Protein AF-K3VA77-F1 (afdb_monomer_lite)

Secondary structure (DSSP, 8-state):
-EES--TTTS-EEEEETTEEEEEEE--SSS-SEEEEEEETTSGGGSTTSHHHHHHHHIIIIIS-S---EE---S-----SS-TTGGG------------------PPP----HHHHHTT-HHHHHHHHHH----

InterPro domains:
  IPR013893 Ribonuclease P protein subunit Rpp40 [PF08584] (30-80)

Organism: Fusarium pseudograminearum (strain CS3096) (NCBI:txid1028729)

Structure (mmCIF, N/CA/C/O backbone):
data_AF-K3VA77-F1
#
_entry.id   AF-K3VA77-F1
#
loop_
_atom_site.group_PDB
_atom_site.id
_atom_site.type_symbol
_atom_site.label_atom_id
_atom_site.label_alt_id
_atom_site.label_comp_id
_atom_site.label_asym_id
_atom_site.label_entity_id
_atom_site.label_seq_id
_atom_site.pdbx_PDB_ins_code
_atom_site.Cartn_x
_atom_site.Cartn_y
_atom_site.Cartn_z
_atom_site.occupancy
_atom_site.B_iso_or_equiv
_atom_site.auth_seq_id
_atom_site.auth_comp_id
_atom_site.auth_asym_id
_atom_site.auth_atom_id
_atom_site.pdbx_PDB_model_num
ATOM 1 N N . MET A 1 1 ? 3.918 2.416 0.734 1.00 89.38 1 MET A N 1
ATOM 2 C CA . MET A 1 1 ? 3.283 1.083 0.795 1.00 89.38 1 MET A CA 1
ATOM 3 C C . MET A 1 1 ? 2.237 0.969 -0.300 1.00 89.38 1 MET A C 1
ATOM 5 O O . MET A 1 1 ? 1.588 1.967 -0.607 1.00 89.38 1 MET A O 1
ATOM 9 N N . LEU A 1 2 ? 2.081 -0.221 -0.869 1.00 91.12 2 LEU A N 1
ATOM 10 C CA . LEU A 1 2 ? 1.093 -0.547 -1.900 1.00 91.12 2 LEU A CA 1
ATOM 11 C C . LEU A 1 2 ? 0.408 -1.858 -1.510 1.00 91.12 2 LEU A C 1
ATOM 13 O O . LEU A 1 2 ? 1.111 -2.812 -1.197 1.00 91.12 2 LEU A O 1
ATOM 17 N N . SER A 1 3 ? -0.922 -1.905 -1.490 1.00 91.50 3 SER A N 1
ATOM 18 C CA . SER A 1 3 ? -1.634 -3.150 -1.205 1.00 91.50 3 SER A CA 1
ATOM 19 C C . SER A 1 3 ? -1.645 -4.087 -2.409 1.00 91.50 3 SER A C 1
ATOM 21 O O . SER A 1 3 ? -1.536 -3.658 -3.558 1.00 91.50 3 SER A O 1
ATOM 23 N N . GLU A 1 4 ? -1.845 -5.369 -2.139 1.00 88.19 4 GLU A N 1
ATOM 24 C CA . GLU A 1 4 ? -2.261 -6.348 -3.132 1.00 88.19 4 GLU A CA 1
ATOM 25 C C . GLU A 1 4 ? -3.614 -5.960 -3.754 1.00 88.19 4 GLU A C 1
ATOM 27 O O . GLU A 1 4 ? -4.458 -5.329 -3.109 1.00 88.19 4 GLU A O 1
ATOM 32 N N . GLY A 1 5 ? -3.802 -6.322 -5.025 1.00 81.38 5 GLY A N 1
ATOM 33 C CA . GLY A 1 5 ? -5.050 -6.143 -5.762 1.00 81.38 5 GLY A CA 1
ATOM 34 C C . GLY A 1 5 ? -4.827 -5.787 -7.229 1.00 81.38 5 GLY A C 1
ATOM 35 O O . GLY A 1 5 ? -3.781 -5.258 -7.616 1.00 81.38 5 GLY A O 1
ATOM 36 N N . LYS A 1 6 ? -5.828 -6.064 -8.068 1.00 73.88 6 LYS A N 1
ATOM 37 C CA . LYS A 1 6 ? -5.854 -5.611 -9.464 1.00 73.88 6 LYS A CA 1
ATOM 38 C C . LYS A 1 6 ? -6.626 -4.307 -9.565 1.00 73.88 6 LYS A C 1
ATOM 40 O O . LYS A 1 6 ? -7.788 -4.241 -9.176 1.00 73.88 6 LYS A O 1
ATOM 45 N N . THR A 1 7 ? -6.020 -3.303 -10.196 1.00 64.81 7 THR A N 1
ATOM 46 C CA . THR A 1 7 ? -6.637 -1.988 -10.446 1.00 64.81 7 THR A CA 1
ATOM 47 C C . THR A 1 7 ? -7.943 -2.047 -11.231 1.00 64.81 7 THR A C 1
ATOM 49 O O . THR A 1 7 ? -8.624 -1.036 -11.297 1.00 64.81 7 THR A O 1
ATOM 52 N N . THR A 1 8 ? -8.285 -3.182 -11.847 1.00 63.88 8 THR A N 1
ATOM 53 C CA . THR A 1 8 ? -9.494 -3.372 -12.657 1.00 63.88 8 THR A CA 1
ATOM 54 C C . THR A 1 8 ? -10.621 -4.112 -11.936 1.00 63.88 8 THR A C 1
ATOM 56 O O . THR A 1 8 ? -11.756 -4.084 -12.412 1.00 63.88 8 THR A O 1
ATOM 59 N N . VAL A 1 9 ? -10.344 -4.752 -10.796 1.00 68.25 9 VAL A N 1
ATOM 60 C CA . VAL A 1 9 ? -11.297 -5.650 -10.116 1.00 68.25 9 VAL A CA 1
ATOM 61 C C . VAL A 1 9 ? -11.431 -5.316 -8.634 1.00 68.25 9 VAL A C 1
ATOM 63 O O . VAL A 1 9 ? -12.547 -5.278 -8.117 1.00 68.25 9 VAL A O 1
ATOM 66 N N . ASP A 1 10 ? -10.317 -5.006 -7.975 1.00 75.19 10 ASP A N 1
ATOM 67 C CA . ASP A 1 10 ? -10.239 -4.954 -6.522 1.00 75.19 10 ASP A CA 1
ATOM 68 C C . ASP A 1 10 ? -10.171 -3.519 -5.996 1.00 75.19 10 ASP A C 1
ATOM 70 O O . ASP A 1 10 ? -9.927 -2.552 -6.723 1.00 75.19 10 ASP A O 1
ATOM 74 N N . THR A 1 11 ? -10.378 -3.382 -4.687 1.00 84.06 11 THR A N 1
ATOM 75 C CA . THR A 1 11 ? -10.074 -2.131 -3.990 1.00 84.06 11 THR A CA 1
ATOM 76 C C . THR A 1 11 ? -8.571 -2.065 -3.738 1.00 84.06 11 THR A C 1
ATOM 78 O O . THR A 1 11 ? -8.021 -2.947 -3.088 1.00 84.06 11 THR A O 1
ATOM 81 N N . LEU A 1 12 ? -7.918 -1.015 -4.238 1.00 90.31 12 LEU A N 1
ATOM 82 C CA . LEU A 1 12 ? -6.476 -0.810 -4.098 1.00 90.31 12 LEU A CA 1
ATOM 83 C C . LEU A 1 12 ? -6.187 0.292 -3.079 1.00 90.31 12 LEU A C 1
ATOM 85 O O . LEU A 1 12 ? -6.808 1.358 -3.121 1.00 90.31 12 LEU A O 1
ATOM 89 N N . PHE A 1 13 ? -5.187 0.079 -2.229 1.00 91.81 13 PHE A N 1
ATOM 90 C CA . PHE A 1 13 ? -4.718 1.063 -1.264 1.00 91.81 13 PHE A CA 1
ATOM 91 C C . PHE A 1 13 ? -3.259 1.439 -1.509 1.00 91.81 13 PHE A C 1
ATOM 93 O O . PHE A 1 13 ? -2.397 0.595 -1.758 1.00 91.81 13 PHE A O 1
ATOM 100 N N . THR A 1 14 ? -2.960 2.729 -1.386 1.00 92.94 14 THR A N 1
ATOM 101 C CA . THR A 1 14 ? -1.590 3.243 -1.409 1.00 92.94 14 THR A CA 1
ATOM 102 C C . THR A 1 14 ? -1.349 4.162 -0.223 1.00 92.94 14 THR A C 1
ATOM 104 O O . THR A 1 14 ? -2.211 4.954 0.149 1.00 92.94 14 THR A O 1
ATOM 107 N N . LEU A 1 15 ? -0.163 4.066 0.373 1.00 92.06 15 LEU A N 1
ATOM 108 C CA . LEU A 1 15 ? 0.306 4.982 1.409 1.00 92.06 15 LEU A CA 1
ATOM 109 C C . LEU A 1 15 ? 1.637 5.575 0.962 1.00 92.06 15 LEU A C 1
ATOM 111 O O . LEU A 1 15 ? 2.630 4.850 0.826 1.00 92.06 15 LEU A O 1
ATOM 115 N N . ARG A 1 16 ? 1.656 6.883 0.714 1.00 91.12 16 ARG A N 1
ATOM 116 C CA . ARG A 1 16 ? 2.835 7.613 0.236 1.00 91.12 16 ARG A CA 1
ATOM 117 C C . ARG A 1 16 ? 2.855 8.983 0.891 1.00 91.12 16 ARG A C 1
ATOM 119 O O . ARG A 1 16 ? 1.849 9.676 0.823 1.00 91.12 16 ARG A O 1
ATOM 126 N N . GLU A 1 17 ? 3.989 9.345 1.497 1.00 88.88 17 GLU A N 1
ATOM 127 C CA . GLU A 1 17 ? 4.210 10.686 2.074 1.00 88.88 17 GLU A CA 1
ATOM 128 C C . GLU A 1 17 ? 3.067 11.098 3.019 1.00 88.88 17 GLU A C 1
ATOM 130 O O . GLU A 1 17 ? 2.421 12.119 2.827 1.00 88.88 17 GLU A O 1
ATOM 135 N N . GLY A 1 18 ? 2.720 10.220 3.966 1.00 89.69 18 GLY A N 1
ATOM 136 C CA . GLY A 1 18 ? 1.642 10.483 4.926 1.00 89.69 18 GLY A CA 1
ATOM 137 C C . GLY A 1 18 ? 0.222 10.437 4.347 1.00 89.69 18 GLY A C 1
ATOM 138 O O . GLY A 1 18 ? -0.733 10.511 5.109 1.00 89.69 18 GLY A O 1
ATOM 139 N N . VAL A 1 19 ? 0.029 10.256 3.037 1.00 93.56 19 VAL A N 1
ATOM 140 C CA . VAL A 1 19 ? -1.301 10.228 2.410 1.00 93.56 19 VAL A CA 1
ATOM 141 C C . VAL A 1 19 ? -1.742 8.801 2.109 1.00 93.56 19 VAL A C 1
ATOM 143 O O . VAL A 1 19 ? -1.139 8.105 1.286 1.00 93.56 19 VAL A O 1
ATOM 146 N N . LEU A 1 20 ? -2.842 8.383 2.737 1.00 93.81 20 LEU A N 1
ATOM 147 C CA . LEU A 1 20 ? -3.546 7.142 2.431 1.00 93.81 20 LEU A CA 1
ATOM 148 C C . LEU A 1 20 ? -4.544 7.396 1.296 1.00 93.81 20 LEU A C 1
ATOM 150 O O . LEU A 1 20 ? -5.435 8.237 1.413 1.00 93.81 20 LEU A O 1
ATOM 154 N N . THR A 1 21 ? -4.411 6.664 0.196 1.00 93.44 21 THR A N 1
ATOM 155 C CA . THR A 1 21 ? -5.331 6.715 -0.942 1.00 93.44 21 THR A CA 1
ATOM 156 C C . THR A 1 21 ? -5.989 5.358 -1.145 1.00 93.44 21 THR A C 1
ATOM 158 O O . THR A 1 21 ? -5.307 4.342 -1.211 1.00 93.44 21 THR A O 1
ATOM 161 N N . MET A 1 22 ? -7.311 5.355 -1.291 1.00 90.94 22 MET A N 1
ATOM 162 C CA . MET A 1 22 ? -8.110 4.192 -1.661 1.00 90.94 22 MET A CA 1
ATOM 163 C C . MET A 1 22 ? -8.707 4.403 -3.053 1.00 90.94 22 MET A C 1
ATOM 165 O O . MET A 1 22 ? -9.326 5.438 -3.321 1.00 90.94 22 MET A O 1
ATOM 169 N N . TYR A 1 23 ? -8.564 3.404 -3.914 1.00 88.88 23 TYR A N 1
ATOM 170 C CA . TYR A 1 23 ? -9.224 3.315 -5.210 1.00 88.88 23 TYR A CA 1
ATOM 171 C C . TYR A 1 23 ? -10.288 2.234 -5.121 1.00 88.88 23 TYR A C 1
ATOM 173 O O . TYR A 1 23 ? -9.977 1.074 -4.868 1.00 88.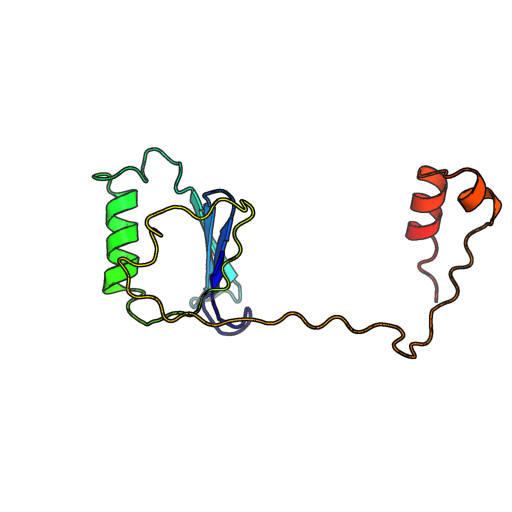88 23 TYR A O 1
ATOM 181 N N . SER A 1 24 ? -11.546 2.619 -5.302 1.00 84.62 24 SER A N 1
ATOM 182 C CA . SER A 1 24 ? -12.676 1.695 -5.238 1.00 84.62 24 SER A CA 1
ATOM 183 C C . SER A 1 24 ? -13.611 1.922 -6.418 1.00 84.62 24 SER A C 1
ATOM 185 O O . SER A 1 24 ? -13.782 3.054 -6.882 1.00 84.62 24 SER A O 1
ATOM 187 N N . ARG A 1 25 ? -14.216 0.848 -6.924 1.00 75.06 25 ARG A N 1
ATOM 188 C CA . ARG A 1 25 ? -15.155 0.916 -8.045 1.00 75.06 25 ARG A CA 1
ATOM 189 C C . ARG A 1 25 ? -16.462 1.575 -7.597 1.00 75.06 25 ARG A C 1
ATOM 191 O O . ARG A 1 25 ? -17.024 1.213 -6.565 1.00 75.06 25 ARG A O 1
ATOM 198 N N . LYS A 1 26 ? -16.980 2.535 -8.374 1.00 69.44 26 LYS A N 1
ATOM 199 C CA . LYS A 1 2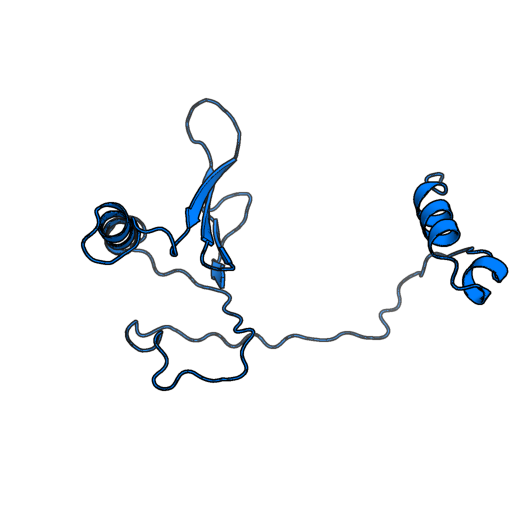6 ? -18.349 3.035 -8.164 1.00 69.44 26 LYS A CA 1
ATOM 200 C C . LYS A 1 26 ? -19.343 1.946 -8.563 1.00 69.44 26 LYS A C 1
ATOM 202 O O . LYS A 1 26 ? -19.303 1.450 -9.682 1.00 69.44 26 LYS A O 1
ATOM 207 N N . THR A 1 27 ? -20.246 1.601 -7.652 1.00 60.69 27 THR A N 1
ATOM 208 C CA . THR A 1 27 ? -21.288 0.584 -7.870 1.00 60.69 27 THR A CA 1
ATOM 209 C C . THR A 1 27 ? -22.618 1.167 -8.353 1.00 60.69 27 THR A C 1
ATOM 211 O O . THR A 1 27 ? -23.530 0.414 -8.667 1.00 60.69 27 THR A O 1
ATOM 214 N N . LEU A 1 28 ? -22.753 2.496 -8.426 1.00 56.94 28 LEU A N 1
ATOM 215 C CA . LEU A 1 28 ? -24.020 3.164 -8.722 1.00 56.94 28 LEU A CA 1
ATOM 216 C C . LEU A 1 28 ? -23.874 4.084 -9.943 1.00 56.94 28 LEU A C 1
ATOM 218 O O . LEU A 1 28 ? -23.255 5.144 -9.861 1.00 56.94 28 LEU A O 1
ATOM 222 N N . TRP A 1 29 ? -24.455 3.634 -11.060 1.00 54.81 29 TRP A N 1
ATOM 223 C CA . TRP A 1 29 ? -24.869 4.382 -12.264 1.00 54.81 29 TRP A CA 1
ATOM 224 C C . TRP A 1 29 ? -23.815 5.149 -13.074 1.00 54.81 29 TRP A C 1
ATOM 226 O O . TRP A 1 29 ? -24.145 5.704 -14.117 1.00 54.81 29 TRP A O 1
ATOM 236 N N . VAL A 1 30 ? -22.551 5.153 -12.654 1.00 55.03 30 VAL A N 1
ATOM 237 C CA . VAL A 1 30 ? -21.446 5.742 -13.418 1.00 55.03 30 VAL A CA 1
ATOM 238 C C . VAL A 1 30 ? -20.282 4.765 -13.389 1.00 55.03 30 VAL A C 1
ATOM 240 O O . VAL A 1 30 ? -19.698 4.538 -12.325 1.00 55.03 30 VAL A O 1
ATOM 243 N N . GLU A 1 31 ? -19.949 4.177 -14.538 1.00 58.25 31 GLU A N 1
ATOM 244 C CA . GLU A 1 31 ? -18.713 3.409 -14.668 1.00 58.25 31 GLU A CA 1
ATOM 245 C C . GLU A 1 31 ? -17.528 4.333 -14.374 1.00 58.25 31 GLU A C 1
ATOM 247 O O . GLU A 1 31 ? -17.353 5.378 -14.999 1.00 58.25 31 GLU A O 1
ATOM 252 N N . GLY A 1 32 ? -16.745 3.997 -13.350 1.00 67.81 32 GLY A N 1
ATOM 253 C CA . GLY A 1 32 ? -15.607 4.813 -12.958 1.00 67.81 32 GLY A CA 1
ATOM 254 C C . GLY A 1 32 ? -15.032 4.452 -11.598 1.00 67.81 32 GLY A C 1
ATOM 255 O O . GLY A 1 32 ? -15.655 3.790 -10.762 1.00 67.81 32 GLY A O 1
ATOM 256 N N . TRP A 1 33 ? -13.814 4.929 -11.374 1.00 72.06 33 TRP A N 1
ATOM 257 C CA . TRP A 1 33 ? -13.071 4.726 -10.138 1.00 72.06 33 TRP A CA 1
ATOM 258 C C . TRP A 1 33 ? -13.286 5.909 -9.203 1.00 72.06 33 TRP A C 1
ATOM 260 O O . TRP A 1 33 ? -13.145 7.069 -9.594 1.00 72.06 33 TRP A O 1
ATOM 270 N N . LYS A 1 34 ? -13.626 5.628 -7.945 1.00 84.50 34 LYS A N 1
ATOM 271 C CA . LYS A 1 34 ? -13.624 6.628 -6.883 1.00 84.50 34 LYS A CA 1
ATOM 272 C C . LYS A 1 34 ? -12.275 6.581 -6.180 1.00 84.50 34 LYS A C 1
ATOM 274 O O . LYS A 1 34 ? -11.936 5.590 -5.538 1.00 84.50 34 LYS A O 1
ATOM 279 N N . ARG A 1 35 ? -11.536 7.683 -6.283 1.00 88.38 35 ARG A N 1
ATOM 280 C CA . ARG A 1 35 ? -10.326 7.938 -5.502 1.00 88.38 35 ARG A CA 1
ATOM 281 C C . ARG A 1 35 ? -10.716 8.674 -4.225 1.00 88.38 35 ARG A C 1
ATOM 283 O O . ARG A 1 35 ? -11.337 9.732 -4.290 1.00 88.38 35 ARG A O 1
ATOM 290 N N . ILE A 1 36 ? -10.375 8.109 -3.075 1.00 89.50 36 ILE A N 1
ATOM 291 C CA . ILE A 1 36 ? -10.559 8.733 -1.761 1.00 89.50 36 ILE A CA 1
ATOM 292 C C . ILE A 1 36 ? -9.174 8.913 -1.157 1.00 89.50 36 ILE A C 1
ATOM 294 O O . ILE A 1 36 ? -8.412 7.953 -1.097 1.00 89.50 36 ILE A O 1
ATOM 298 N N . GLN A 1 37 ? -8.842 10.134 -0.744 1.00 92.38 37 GLN A N 1
ATOM 299 C CA . GLN A 1 37 ? -7.543 10.462 -0.166 1.00 92.38 37 GLN A CA 1
ATOM 300 C C . GLN A 1 37 ? -7.714 11.045 1.226 1.00 92.38 37 GLN A C 1
ATOM 302 O O . GLN A 1 37 ? -8.571 11.902 1.436 1.00 92.38 37 GLN A O 1
ATOM 307 N N . THR A 1 38 ? -6.856 10.609 2.138 1.00 90.56 38 THR A N 1
ATOM 308 C CA . THR A 1 38 ? -6.807 11.103 3.508 1.00 90.56 38 THR A CA 1
ATOM 309 C C . THR A 1 38 ? -5.350 11.332 3.888 1.00 90.56 38 THR A C 1
ATOM 311 O O . THR A 1 38 ? -4.553 10.394 3.858 1.00 90.56 38 THR A O 1
ATOM 314 N N . SER A 1 39 ? -4.996 12.569 4.239 1.00 93.12 39 SER A N 1
ATOM 315 C CA . SER A 1 39 ? -3.687 12.864 4.826 1.00 93.12 39 SER A CA 1
ATOM 316 C C . SER A 1 39 ? -3.690 12.448 6.290 1.00 93.12 39 SER A C 1
ATOM 318 O O . SER A 1 39 ? -4.532 12.910 7.053 1.00 93.12 39 SER A O 1
ATOM 320 N N . LEU A 1 40 ? -2.765 11.576 6.680 1.00 91.38 40 LEU A N 1
ATOM 321 C CA . LEU A 1 40 ? -2.595 11.117 8.059 1.00 91.38 40 LEU A CA 1
ATOM 322 C C . LEU A 1 40 ? -1.903 12.165 8.946 1.00 91.38 40 LEU A C 1
ATOM 324 O O . LEU A 1 40 ? -1.860 11.993 10.160 1.00 91.38 40 LEU A O 1
ATOM 328 N N . GLU A 1 41 ? -1.396 13.244 8.351 1.00 90.88 41 GLU A N 1
ATOM 329 C CA . GLU A 1 41 ? -0.757 14.371 9.043 1.00 90.88 41 GLU A CA 1
ATOM 330 C C . GLU A 1 41 ? -1.760 15.476 9.417 1.00 90.88 41 GLU A C 1
ATOM 332 O O . GLU A 1 41 ? -1.421 16.420 10.130 1.00 90.88 41 GLU A O 1
ATOM 337 N N . ASP A 1 42 ? -3.007 15.368 8.948 1.00 91.31 42 ASP A N 1
ATOM 338 C CA . ASP A 1 42 ? -4.053 16.343 9.238 1.00 91.31 42 ASP A CA 1
ATOM 339 C C . ASP A 1 42 ? -4.411 16.352 10.742 1.00 91.31 42 ASP A C 1
ATOM 341 O O . ASP A 1 42 ? -4.492 15.286 11.364 1.00 91.31 42 ASP A O 1
ATOM 345 N N . PRO A 1 43 ? -4.712 17.519 11.348 1.00 90.06 43 PRO A N 1
ATOM 346 C CA . PRO A 1 43 ? -5.130 17.606 12.749 1.00 90.06 43 PRO A CA 1
ATOM 347 C C . PRO A 1 43 ? -6.318 16.703 13.127 1.00 90.06 4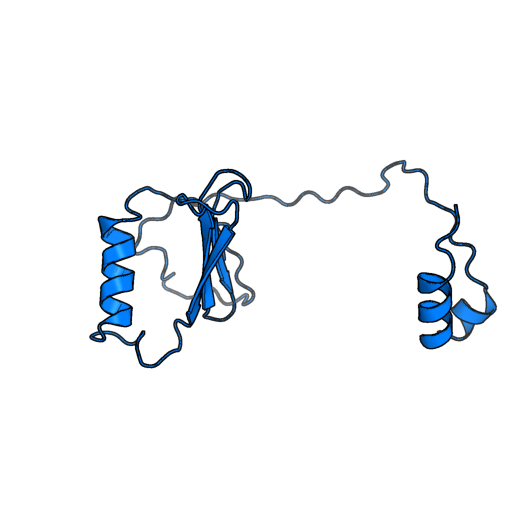3 PRO A C 1
ATOM 349 O O . PRO A 1 43 ? -6.458 16.312 14.287 1.00 90.06 43 PRO A O 1
ATOM 352 N N . SER A 1 44 ? -7.186 16.358 12.173 1.00 88.38 44 SER A N 1
ATOM 353 C CA . SER A 1 44 ? -8.316 15.434 12.347 1.00 88.38 44 SER A CA 1
ATOM 354 C C . SER A 1 44 ? -7.918 13.953 12.432 1.00 88.38 44 SER A C 1
ATOM 356 O O . SER A 1 44 ? -8.737 13.126 12.851 1.00 88.38 44 SER A O 1
ATOM 358 N N . MET A 1 45 ? -6.672 13.629 12.081 1.00 91.69 45 MET A N 1
ATOM 359 C CA . MET A 1 45 ? -6.070 12.294 12.137 1.00 91.69 45 MET A CA 1
ATOM 360 C C . MET A 1 45 ? -5.182 12.095 13.373 1.00 91.69 45 MET A C 1
ATOM 362 O O . MET A 1 45 ? -4.539 11.059 13.521 1.00 91.69 45 MET A O 1
ATOM 366 N N . LEU A 1 46 ? -5.201 13.044 14.312 1.00 90.94 46 LEU A N 1
ATOM 367 C CA . LEU A 1 46 ? -4.629 12.865 15.644 1.00 90.94 46 LEU A CA 1
ATOM 368 C C . LEU A 1 46 ? -5.510 11.945 16.502 1.00 90.94 46 LEU A C 1
ATOM 370 O O . LEU A 1 46 ? -6.734 11.911 16.354 1.00 90.94 46 LEU A O 1
ATOM 374 N N . ARG A 1 47 ? -4.898 11.211 17.443 1.00 89.31 47 ARG A N 1
ATOM 375 C CA . ARG A 1 47 ? -5.647 10.316 18.343 1.00 89.31 47 ARG A CA 1
ATOM 376 C C . ARG A 1 47 ? -6.747 11.069 19.100 1.00 89.31 47 ARG A C 1
ATOM 378 O O . ARG A 1 47 ? -6.543 12.196 19.543 1.00 89.31 47 ARG A O 1
ATOM 385 N N . GLY A 1 48 ? -7.903 10.423 19.268 1.00 89.06 48 GLY A N 1
ATOM 386 C CA . GLY A 1 48 ? -9.071 10.995 19.949 1.00 89.06 48 GLY A CA 1
ATOM 387 C C . GLY A 1 48 ? -9.894 11.958 19.088 1.00 89.06 48 GLY A C 1
ATOM 388 O O . GLY A 1 48 ? -10.837 12.581 19.576 1.00 89.06 48 GLY A O 1
ATOM 389 N N . LYS A 1 49 ? -9.545 12.114 17.806 1.00 94.56 49 LYS A N 1
ATOM 390 C CA . LYS A 1 49 ? -10.364 12.830 16.830 1.00 94.56 49 LYS A CA 1
ATOM 391 C C . LYS A 1 49 ? -11.210 11.847 16.034 1.00 94.56 49 LYS A C 1
ATOM 393 O O . LYS A 1 49 ? -10.778 10.754 15.679 1.00 94.56 49 LYS A O 1
ATOM 398 N N . LYS A 1 50 ? -12.402 12.305 15.647 1.00 92.94 50 LYS A N 1
ATOM 399 C CA . LYS A 1 50 ? -13.378 11.511 14.888 1.00 92.94 50 LYS A CA 1
ATOM 400 C C . LYS A 1 50 ? -12.817 10.949 13.575 1.00 92.94 50 LYS A C 1
ATOM 402 O O . LYS A 1 50 ? -13.232 9.868 13.167 1.00 92.94 50 LYS A O 1
ATOM 407 N N . GLY A 1 51 ? -11.915 11.675 12.908 1.00 89.75 51 GLY A N 1
ATOM 408 C CA . GLY A 1 51 ? -11.253 11.215 11.682 1.00 89.75 51 GLY A CA 1
ATOM 409 C C . GLY A 1 51 ? -10.384 9.987 11.946 1.00 89.75 51 GLY A C 1
ATOM 410 O O . GLY A 1 51 ? -10.620 8.931 11.355 1.00 89.75 51 GLY A O 1
ATOM 411 N N . PHE A 1 52 ? -9.465 10.106 12.907 1.00 93.88 52 PHE A N 1
ATOM 412 C CA . PHE A 1 52 ? -8.630 9.000 13.375 1.00 93.88 52 PHE A CA 1
ATOM 413 C C . PHE A 1 52 ? -9.460 7.795 13.838 1.00 93.88 52 PHE A C 1
ATOM 415 O O . PHE A 1 52 ? -9.250 6.682 13.358 1.00 93.88 52 PHE A O 1
ATOM 422 N N . ASP A 1 53 ? -10.450 8.008 14.708 1.00 93.56 53 ASP A N 1
ATOM 423 C CA . ASP A 1 53 ? -11.263 6.918 15.260 1.00 93.56 53 ASP A CA 1
ATOM 424 C C . ASP A 1 53 ? -12.061 6.194 14.171 1.00 93.56 53 ASP A C 1
ATOM 426 O O . ASP A 1 53 ? -12.171 4.966 14.182 1.00 93.56 53 ASP A O 1
ATOM 430 N N . ARG A 1 54 ? -12.575 6.934 13.180 1.00 92.25 54 ARG A N 1
ATOM 431 C CA . ARG A 1 54 ? -13.289 6.347 12.042 1.00 92.25 54 ARG A CA 1
ATOM 432 C C . ARG A 1 54 ? -12.363 5.534 11.144 1.00 92.25 54 ARG A C 1
ATOM 434 O O . ARG A 1 54 ? -12.794 4.494 10.648 1.00 92.25 54 ARG A O 1
ATOM 441 N N . LEU A 1 55 ? -11.119 5.974 10.947 1.00 91.62 55 LEU A N 1
ATOM 442 C CA . LEU A 1 55 ? -10.127 5.195 10.209 1.00 91.62 55 LEU A CA 1
ATOM 443 C C . LEU A 1 55 ? -9.811 3.888 10.946 1.00 91.62 55 LEU A C 1
ATOM 445 O O . LEU A 1 55 ? -9.901 2.819 10.349 1.00 91.62 55 LEU A O 1
ATOM 449 N N . ILE A 1 56 ? -9.524 3.955 12.249 1.00 92.00 56 ILE A N 1
ATOM 450 C CA . ILE A 1 56 ? -9.266 2.761 13.067 1.00 92.00 56 ILE A CA 1
ATOM 451 C C . ILE A 1 56 ? -10.466 1.811 13.049 1.00 92.00 56 ILE A C 1
ATOM 453 O O . ILE A 1 56 ? -10.295 0.600 12.898 1.00 92.00 56 ILE A O 1
ATOM 457 N N . TYR A 1 57 ? -11.683 2.344 13.161 1.00 93.56 57 TYR A N 1
ATOM 458 C CA . TYR A 1 57 ? -12.901 1.549 13.060 1.00 93.56 57 TYR A CA 1
ATOM 459 C C . TYR A 1 57 ? -13.011 0.854 11.700 1.00 93.56 57 TYR A C 1
ATOM 461 O O . TYR A 1 57 ? -13.299 -0.342 11.660 1.00 93.56 57 TYR A O 1
ATOM 469 N N . ALA A 1 58 ? -12.756 1.568 10.599 1.00 91.38 58 ALA A N 1
ATOM 470 C CA . ALA A 1 58 ? -12.797 0.995 9.259 1.00 91.38 58 ALA A CA 1
ATOM 471 C C . ALA A 1 58 ? -11.781 -0.144 9.101 1.00 91.38 58 ALA A C 1
ATOM 473 O O . ALA A 1 58 ? -12.160 -1.217 8.641 1.00 91.38 58 ALA A O 1
ATOM 474 N N . CYS A 1 59 ? -10.539 0.033 9.563 1.00 88.44 59 CYS A N 1
ATOM 475 C CA . CYS A 1 59 ? -9.520 -1.021 9.520 1.00 88.44 59 CYS A CA 1
ATOM 476 C C . CYS A 1 59 ? -9.910 -2.265 10.335 1.00 88.44 59 CYS A C 1
ATOM 478 O O . CYS A 1 59 ? -9.567 -3.374 9.955 1.00 88.44 59 CYS A O 1
ATOM 480 N N . LYS A 1 60 ? -10.640 -2.102 11.446 1.00 90.25 60 LYS A N 1
ATOM 481 C CA . LYS A 1 60 ? -11.043 -3.228 12.306 1.00 90.25 60 LYS A CA 1
ATOM 482 C C . LYS A 1 60 ? -12.323 -3.935 11.856 1.00 90.25 60 LYS A C 1
ATOM 484 O O . LYS A 1 60 ? -12.455 -5.132 12.073 1.00 90.25 60 LYS A O 1
ATOM 489 N N . ASN A 1 61 ? -13.278 -3.199 11.288 1.00 93.38 61 ASN A N 1
ATOM 490 C CA . ASN A 1 61 ? -14.640 -3.701 11.060 1.00 93.38 61 ASN A CA 1
ATOM 491 C C . ASN A 1 61 ? -15.005 -3.818 9.580 1.00 93.38 61 ASN A C 1
ATOM 493 O O . ASN A 1 61 ? -15.789 -4.687 9.220 1.00 93.38 61 ASN A O 1
ATOM 497 N N . VAL A 1 62 ? -14.469 -2.937 8.731 1.00 90.44 62 VAL A N 1
ATOM 498 C CA . VAL A 1 62 ? -14.788 -2.899 7.295 1.00 90.44 62 VAL A CA 1
ATOM 499 C C . VAL A 1 62 ? -13.721 -3.642 6.495 1.00 90.44 62 VAL A C 1
ATOM 501 O O . VAL A 1 62 ? -14.046 -4.501 5.685 1.00 90.44 62 VAL A O 1
ATOM 504 N N . PHE A 1 63 ? -12.446 -3.353 6.754 1.00 86.62 63 PHE A N 1
ATOM 505 C CA . PHE A 1 63 ? -11.294 -3.986 6.107 1.00 86.62 63 PHE A CA 1
ATOM 506 C C . PHE A 1 63 ? -10.692 -5.063 7.012 1.00 86.62 63 PHE A C 1
ATOM 508 O O . PHE A 1 63 ? -9.509 -5.045 7.325 1.00 86.62 63 PHE A O 1
ATOM 515 N N . ASN A 1 64 ? -11.539 -5.979 7.477 1.00 87.50 64 ASN A N 1
ATOM 516 C CA . ASN A 1 64 ? -11.170 -7.000 8.460 1.00 87.50 64 ASN A CA 1
ATOM 517 C C . ASN A 1 64 ? -10.470 -8.234 7.858 1.00 87.50 64 ASN A C 1
ATOM 519 O O . ASN A 1 64 ? -10.137 -9.161 8.593 1.00 87.50 64 ASN A O 1
ATOM 523 N N . GLN A 1 65 ? -10.271 -8.261 6.540 1.00 87.12 65 GLN A N 1
ATOM 524 C CA . GLN A 1 65 ? -9.558 -9.335 5.857 1.00 87.12 65 GLN A CA 1
ATOM 525 C C . GLN A 1 65 ? -8.052 -9.044 5.827 1.00 87.12 65 GLN A C 1
ATOM 527 O O . GLN A 1 65 ? -7.669 -7.892 5.593 1.00 87.12 65 GLN A O 1
ATOM 532 N N . PRO A 1 66 ? -7.190 -10.060 6.021 1.00 85.88 66 PRO A N 1
ATOM 533 C CA . PRO A 1 66 ? -5.758 -9.915 5.804 1.00 85.88 66 PRO A CA 1
ATOM 534 C C . PRO A 1 66 ? -5.475 -9.420 4.385 1.00 85.88 66 PRO A C 1
ATOM 536 O O . PRO A 1 66 ? -6.089 -9.871 3.421 1.00 85.88 66 PRO A O 1
ATOM 539 N N . MET A 1 67 ? -4.531 -8.495 4.265 1.00 86.56 67 MET A N 1
ATOM 540 C CA . MET A 1 67 ? -4.140 -7.897 2.994 1.00 86.56 67 MET A CA 1
ATOM 541 C C . MET A 1 67 ? -2.622 -7.909 2.905 1.00 86.56 67 MET A C 1
ATOM 543 O O . MET A 1 67 ? -1.956 -7.474 3.847 1.00 86.56 67 MET A O 1
ATOM 547 N N . ALA A 1 68 ? -2.074 -8.398 1.793 1.00 89.38 68 ALA A N 1
ATOM 548 C CA . ALA A 1 68 ? -0.643 -8.308 1.557 1.00 89.38 68 ALA A CA 1
ATOM 549 C C . ALA A 1 68 ? -0.269 -6.882 1.134 1.00 89.38 68 ALA A C 1
ATOM 551 O O . ALA A 1 68 ? -1.004 -6.208 0.409 1.00 89.38 68 ALA A O 1
ATOM 552 N N . TRP A 1 69 ? 0.888 -6.416 1.599 1.00 89.19 69 TRP A N 1
ATOM 553 C CA . TRP A 1 69 ? 1.401 -5.086 1.294 1.00 89.19 69 TRP A CA 1
ATOM 554 C C . TRP A 1 69 ? 2.830 -5.178 0.787 1.00 89.19 69 TRP A C 1
ATOM 556 O O . TRP A 1 69 ? 3.699 -5.758 1.436 1.00 89.19 69 TRP A O 1
ATOM 566 N N . LEU A 1 70 ? 3.095 -4.520 -0.336 1.00 89.12 70 LEU A N 1
ATOM 567 C CA . LEU A 1 70 ? 4.443 -4.180 -0.743 1.00 89.12 70 LEU A CA 1
ATOM 568 C C . LEU A 1 70 ? 4.913 -2.981 0.089 1.00 89.12 70 LEU A C 1
ATOM 570 O O . LEU A 1 70 ? 4.454 -1.838 -0.074 1.00 89.12 70 LEU A O 1
ATOM 574 N N . PHE A 1 71 ? 5.828 -3.268 1.007 1.00 85.38 71 PHE A N 1
ATOM 575 C CA . PHE A 1 71 ? 6.489 -2.291 1.856 1.00 85.38 71 PHE A CA 1
ATOM 576 C C . PHE A 1 71 ? 7.880 -1.971 1.303 1.00 85.38 71 PHE A C 1
ATOM 578 O O . PHE A 1 71 ? 8.626 -2.861 0.910 1.00 85.38 71 PHE A O 1
ATOM 585 N N . CYS A 1 72 ? 8.217 -0.686 1.262 1.00 78.94 72 CYS A N 1
ATOM 586 C CA . CYS A 1 72 ? 9.539 -0.207 0.886 1.00 78.94 72 CYS A CA 1
ATOM 587 C C . CYS A 1 72 ? 9.848 0.984 1.787 1.00 78.94 72 CYS A C 1
ATOM 589 O O . CYS A 1 72 ? 9.142 1.997 1.722 1.00 78.94 72 CYS A O 1
ATOM 591 N N . ASP A 1 73 ? 10.850 0.824 2.649 1.00 75.38 73 ASP A N 1
ATOM 592 C CA . ASP A 1 73 ? 11.395 1.924 3.432 1.00 75.38 73 ASP A CA 1
ATOM 593 C C . ASP A 1 73 ? 12.484 2.616 2.611 1.00 75.38 73 ASP A C 1
ATOM 595 O O . ASP A 1 73 ? 13.344 1.966 2.017 1.00 75.38 73 ASP A O 1
ATOM 599 N N .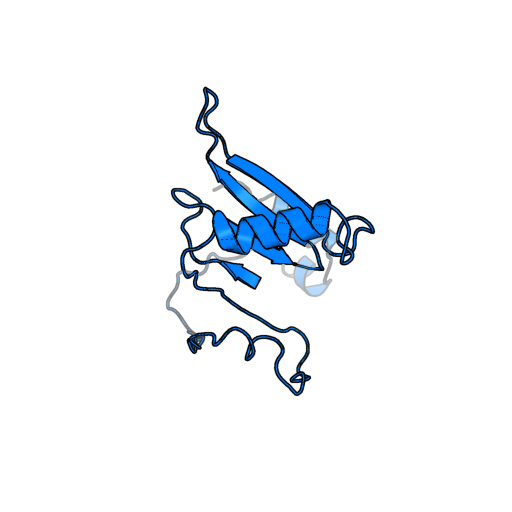 LYS A 1 74 ? 12.424 3.946 2.550 1.00 70.44 74 LYS A N 1
ATOM 600 C CA . LYS A 1 74 ? 13.474 4.755 1.917 1.00 70.44 74 LYS A CA 1
ATOM 601 C C . LYS A 1 74 ? 14.634 5.014 2.879 1.00 70.44 74 LYS A C 1
ATOM 603 O O . LYS A 1 74 ? 15.709 5.408 2.440 1.00 70.44 74 LYS A O 1
ATOM 608 N N . THR A 1 75 ? 14.407 4.815 4.173 1.00 67.62 75 THR A N 1
ATOM 609 C CA . THR A 1 75 ? 15.384 5.017 5.234 1.00 67.62 75 THR A CA 1
ATOM 610 C C . THR A 1 75 ? 16.026 3.674 5.546 1.00 67.62 75 THR A C 1
ATOM 612 O O . THR A 1 75 ? 15.345 2.713 5.880 1.00 67.62 75 THR A O 1
ATOM 615 N N . THR A 1 76 ? 17.353 3.588 5.489 1.00 60.84 76 THR A N 1
ATOM 616 C CA . THR A 1 76 ? 18.103 2.381 5.890 1.00 60.84 76 THR A CA 1
ATOM 617 C C . THR A 1 76 ? 18.090 2.146 7.406 1.00 60.84 76 THR A C 1
ATOM 619 O O . THR A 1 76 ? 18.679 1.183 7.896 1.00 60.84 76 THR A O 1
ATOM 622 N N . GLN A 1 77 ? 17.463 3.045 8.167 1.00 6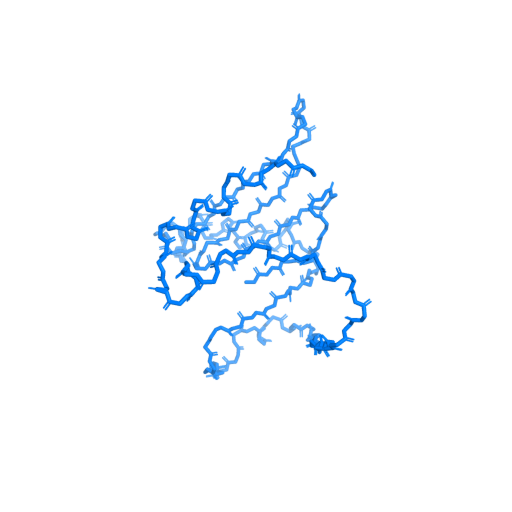4.12 77 GLN A N 1
ATOM 623 C CA . GLN A 1 77 ? 17.404 2.998 9.617 1.00 64.12 77 GLN A CA 1
ATOM 624 C C . GLN A 1 77 ? 16.248 2.098 10.050 1.00 64.12 77 GLN A C 1
ATOM 626 O O . GLN A 1 77 ? 15.091 2.507 10.074 1.00 64.12 77 GLN A O 1
ATOM 631 N N . ILE A 1 78 ? 16.583 0.861 10.406 1.00 63.75 78 ILE A N 1
ATOM 632 C CA . ILE A 1 78 ? 15.640 -0.086 10.997 1.00 63.75 78 ILE A CA 1
ATOM 633 C C . ILE A 1 78 ? 15.165 0.513 12.325 1.00 63.75 78 ILE A C 1
ATOM 635 O O . ILE A 1 78 ? 15.947 0.648 13.269 1.00 63.75 78 ILE A O 1
ATOM 639 N N . LEU A 1 79 ? 13.893 0.910 12.393 1.00 68.69 79 LEU A N 1
ATOM 640 C CA . LEU A 1 79 ? 13.279 1.341 13.645 1.00 68.69 79 LEU A CA 1
ATOM 641 C C . LEU A 1 79 ? 13.271 0.145 14.605 1.00 68.69 79 LEU A C 1
ATOM 643 O O . LEU A 1 79 ? 12.720 -0.905 14.285 1.00 68.69 79 LEU A O 1
ATOM 647 N N . SER A 1 80 ? 13.918 0.297 15.762 1.00 70.06 80 SER A N 1
ATOM 648 C CA . SER A 1 80 ? 13.941 -0.711 16.822 1.00 70.06 80 SER A CA 1
ATOM 649 C C . SER A 1 80 ? 13.165 -0.187 18.036 1.00 70.06 80 SER A C 1
ATOM 651 O O . SER A 1 80 ? 13.580 0.827 18.607 1.00 70.06 80 SER A O 1
ATOM 653 N N . PRO A 1 81 ? 12.054 -0.833 18.444 1.00 74.44 81 PRO A N 1
ATOM 654 C CA . PRO A 1 81 ? 11.441 -2.017 17.830 1.00 74.44 81 PRO A CA 1
ATOM 655 C C . PRO A 1 81 ? 10.672 -1.688 16.540 1.00 74.44 81 PRO A C 1
ATOM 657 O O . PRO A 1 81 ? 10.158 -0.580 16.379 1.00 74.44 81 PRO A O 1
ATOM 660 N N . ASP A 1 82 ? 10.555 -2.674 15.645 1.00 79.19 82 ASP A N 1
ATOM 661 C CA . ASP A 1 82 ? 9.781 -2.536 14.408 1.00 79.19 82 ASP A CA 1
ATOM 662 C C . ASP A 1 82 ? 8.290 -2.335 14.755 1.00 79.19 82 ASP A C 1
ATOM 664 O O . ASP A 1 82 ? 7.667 -3.219 15.360 1.00 79.19 82 ASP A O 1
ATOM 668 N N . PRO A 1 83 ? 7.690 -1.186 14.388 1.00 81.69 83 PRO A N 1
ATOM 669 C CA . PRO A 1 83 ? 6.312 -0.866 14.738 1.00 81.69 83 PRO A CA 1
ATOM 670 C C . PRO A 1 83 ? 5.293 -1.802 14.081 1.00 81.69 83 PRO A C 1
ATOM 672 O O . PRO A 1 83 ? 4.139 -1.817 14.512 1.00 81.69 83 PRO A O 1
ATOM 675 N N . LEU A 1 84 ? 5.673 -2.573 13.058 1.00 80.62 84 LEU A N 1
ATOM 676 C CA . LEU A 1 84 ? 4.794 -3.554 12.431 1.00 80.62 84 LEU A CA 1
ATOM 677 C C . LEU A 1 84 ? 4.694 -4.847 13.246 1.00 80.62 84 LEU A C 1
ATOM 679 O O . LEU A 1 84 ? 3.646 -5.483 13.200 1.00 80.62 84 LEU A O 1
ATOM 683 N N . GLN A 1 85 ? 5.706 -5.203 14.050 1.00 83.94 85 GLN A N 1
ATOM 684 C CA . GLN A 1 85 ? 5.729 -6.463 14.816 1.00 83.94 85 GLN A CA 1
ATOM 685 C C . GLN A 1 85 ? 4.535 -6.622 15.758 1.00 83.94 85 GLN A C 1
ATOM 687 O O . GLN A 1 85 ? 4.039 -7.731 15.939 1.00 83.94 85 GLN A O 1
ATOM 692 N N . GLN A 1 86 ? 4.013 -5.519 16.305 1.00 85.44 86 GLN A N 1
ATOM 693 C CA . GLN A 1 86 ? 2.826 -5.541 17.171 1.00 85.44 86 GLN A CA 1
ATOM 694 C C . GLN A 1 86 ? 1.566 -6.087 16.471 1.00 85.44 86 GLN A C 1
ATOM 696 O O . GLN A 1 86 ? 0.602 -6.456 17.138 1.00 85.44 86 GLN A O 1
ATOM 701 N N . PHE A 1 87 ? 1.558 -6.115 15.134 1.00 83.38 87 PHE A N 1
ATOM 702 C CA . PHE A 1 87 ? 0.456 -6.614 14.314 1.00 83.38 87 PHE A CA 1
ATOM 703 C C . PHE A 1 87 ? 0.709 -8.023 13.763 1.00 83.38 87 PHE A C 1
ATOM 705 O O . PHE A 1 87 ? -0.078 -8.487 12.943 1.00 83.38 87 PHE A O 1
ATOM 712 N N . PHE A 1 88 ? 1.781 -8.697 14.203 1.00 83.19 88 PHE A N 1
ATOM 713 C CA . PHE A 1 88 ? 2.150 -10.057 13.790 1.00 83.19 88 PHE A CA 1
ATOM 714 C C . PHE A 1 88 ? 2.107 -10.272 12.260 1.00 83.19 88 PHE A C 1
ATOM 716 O O . PHE A 1 88 ? 1.412 -11.171 11.778 1.00 83.19 88 PHE A O 1
ATOM 723 N N . PRO A 1 89 ? 2.807 -9.438 11.464 1.00 85.06 89 PRO A N 1
ATOM 724 C CA . PRO A 1 89 ? 2.737 -9.507 10.013 1.00 85.06 89 PRO A CA 1
ATOM 725 C C . PRO A 1 89 ? 3.374 -10.799 9.494 1.00 85.06 89 PRO A C 1
ATOM 727 O O . PRO A 1 89 ? 4.401 -11.258 9.994 1.00 85.06 89 PRO A O 1
ATOM 730 N N . THR A 1 90 ? 2.807 -11.359 8.427 1.00 86.25 90 THR A N 1
ATOM 731 C CA . THR A 1 90 ? 3.472 -12.414 7.653 1.00 86.25 90 THR A CA 1
ATOM 732 C C . THR A 1 90 ? 4.441 -11.769 6.667 1.00 86.25 90 THR A C 1
ATOM 734 O O . THR A 1 90 ? 4.024 -11.059 5.752 1.00 86.25 90 THR A O 1
ATOM 737 N N . ALA A 1 91 ? 5.741 -11.985 6.866 1.00 84.00 91 ALA A N 1
ATOM 738 C CA . ALA A 1 91 ? 6.772 -11.429 5.998 1.00 84.00 91 ALA A CA 1
ATOM 739 C C . ALA A 1 91 ? 6.895 -12.236 4.696 1.00 84.00 91 ALA A C 1
ATOM 741 O O . ALA A 1 91 ? 7.058 -13.455 4.726 1.00 84.00 91 ALA A O 1
ATOM 742 N N . PHE A 1 92 ? 6.879 -11.538 3.559 1.00 80.69 92 PHE A N 1
ATOM 743 C CA . PHE A 1 92 ? 7.187 -12.098 2.244 1.00 80.69 92 PHE A CA 1
ATOM 744 C C . PHE A 1 92 ? 8.442 -11.425 1.693 1.00 80.69 92 PHE A C 1
ATOM 746 O O . PHE A 1 92 ? 8.500 -10.200 1.575 1.00 80.69 92 PHE A O 1
ATOM 753 N N . THR A 1 93 ? 9.455 -12.215 1.344 1.00 79.56 93 THR A N 1
ATOM 754 C CA . THR A 1 93 ? 10.682 -11.698 0.731 1.00 79.56 93 THR A CA 1
ATOM 755 C C . THR A 1 93 ? 10.527 -11.680 -0.785 1.00 79.56 93 THR A C 1
ATOM 757 O O . THR A 1 93 ? 10.401 -12.726 -1.414 1.00 79.56 93 THR A O 1
ATOM 760 N N . SER A 1 94 ? 10.558 -10.486 -1.379 1.00 76.19 94 SER A N 1
ATOM 761 C CA . SER A 1 94 ? 10.646 -10.312 -2.831 1.00 76.19 94 SER A CA 1
ATOM 762 C C . SER A 1 94 ? 12.110 -10.174 -3.237 1.00 76.19 94 SER A C 1
ATOM 764 O O . SER A 1 94 ? 12.779 -9.231 -2.819 1.00 76.19 94 SER A O 1
ATOM 766 N N . THR A 1 95 ? 12.603 -11.080 -4.077 1.00 79.06 95 THR A N 1
ATOM 767 C CA . THR A 1 95 ? 13.940 -10.988 -4.678 1.00 79.06 95 THR A CA 1
ATOM 768 C C . THR A 1 95 ? 13.832 -10.337 -6.060 1.00 79.06 95 THR A C 1
ATOM 770 O O . THR A 1 95 ? 13.316 -10.979 -6.980 1.00 79.06 95 THR A O 1
ATOM 773 N N . PRO A 1 96 ? 14.269 -9.077 -6.247 1.00 82.19 96 PRO A N 1
ATOM 774 C CA . PRO A 1 96 ? 14.288 -8.473 -7.573 1.00 82.19 96 PRO A CA 1
ATOM 775 C C . PRO A 1 96 ? 15.294 -9.211 -8.464 1.00 82.19 96 PRO A C 1
ATOM 777 O O . PRO A 1 96 ? 16.403 -9.524 -8.033 1.00 82.19 96 PRO A O 1
ATOM 780 N N . ILE A 1 97 ? 14.912 -9.475 -9.712 1.00 87.94 97 ILE A N 1
ATOM 781 C CA . ILE A 1 97 ? 15.784 -10.102 -10.708 1.00 87.94 97 ILE A CA 1
ATOM 782 C C . ILE A 1 97 ? 16.182 -9.036 -11.721 1.00 87.94 97 ILE A C 1
ATOM 784 O O . ILE A 1 97 ? 15.326 -8.371 -12.304 1.00 87.94 97 ILE A O 1
ATOM 788 N N . VAL A 1 98 ? 17.485 -8.891 -11.949 1.00 87.06 98 VAL A N 1
ATOM 789 C CA . VAL A 1 98 ? 18.025 -8.042 -13.013 1.00 87.06 98 VAL A CA 1
ATOM 790 C C . VAL A 1 98 ? 18.360 -8.934 -14.201 1.00 87.06 98 VAL A C 1
ATOM 792 O O . VAL A 1 98 ? 19.155 -9.861 -14.077 1.00 87.06 98 VAL A O 1
ATOM 795 N N . SER A 1 99 ? 17.752 -8.654 -15.351 1.00 86.31 99 SER A N 1
ATOM 796 C CA . SER A 1 99 ? 18.084 -9.303 -16.624 1.00 86.31 99 SER A CA 1
ATOM 797 C C . SER A 1 99 ? 18.828 -8.306 -17.505 1.00 86.31 99 SER A C 1
ATOM 799 O O . SER A 1 99 ? 18.344 -7.198 -17.723 1.00 86.31 99 SER A O 1
ATOM 801 N N . GLN A 1 100 ? 20.008 -8.685 -17.991 1.00 87.12 100 GLN A N 1
ATOM 802 C CA . GLN A 1 100 ? 20.835 -7.867 -18.883 1.00 87.12 100 GLN A CA 1
ATOM 803 C C . GLN A 1 100 ? 20.983 -8.560 -20.237 1.00 87.12 100 GLN A C 1
ATOM 805 O O . GLN A 1 100 ? 20.823 -9.775 -20.327 1.00 87.12 100 GLN A O 1
ATOM 810 N N . ASN A 1 101 ? 21.322 -7.790 -21.274 1.00 80.81 101 ASN A N 1
ATOM 811 C CA . ASN A 1 101 ? 21.614 -8.309 -22.617 1.00 80.81 101 ASN A CA 1
ATOM 812 C C . ASN A 1 101 ? 20.468 -9.130 -23.225 1.00 80.81 101 ASN A C 1
ATOM 814 O O . ASN A 1 101 ? 20.695 -10.116 -23.925 1.00 80.81 101 ASN A O 1
ATOM 818 N N . LEU A 1 102 ? 19.223 -8.726 -22.956 1.00 82.56 102 LEU A N 1
ATOM 819 C CA . LEU A 1 102 ? 18.076 -9.276 -23.665 1.00 82.56 102 LEU A CA 1
ATOM 820 C C . LEU A 1 102 ? 18.263 -8.982 -25.157 1.00 82.56 102 LEU A C 1
ATOM 822 O O . LEU A 1 102 ? 18.458 -7.827 -25.538 1.00 82.56 102 LEU A O 1
ATOM 826 N N . ALA A 1 103 ? 18.223 -10.023 -25.989 1.00 82.56 103 ALA A N 1
ATOM 827 C CA . ALA A 1 103 ? 18.266 -9.884 -27.438 1.00 82.56 103 ALA A CA 1
ATOM 828 C C . ALA A 1 103 ? 16.960 -9.230 -27.910 1.00 82.56 103 ALA A C 1
ATOM 830 O O . ALA A 1 103 ? 15.971 -9.900 -28.200 1.00 82.56 103 ALA A O 1
ATOM 831 N N . VAL A 1 104 ? 16.948 -7.901 -27.911 1.00 84.19 104 VAL A N 1
ATOM 832 C CA . VAL A 1 104 ? 15.828 -7.072 -28.349 1.00 84.19 104 VAL A CA 1
ATOM 833 C C . VAL A 1 104 ? 16.281 -6.305 -29.580 1.00 84.19 104 VAL A C 1
ATOM 835 O O . VAL A 1 104 ? 17.404 -5.804 -29.627 1.00 84.19 104 VAL A O 1
ATOM 838 N N . VAL A 1 105 ? 15.404 -6.201 -30.578 1.00 84.81 105 VAL A N 1
ATOM 839 C CA . VAL A 1 105 ? 15.613 -5.283 -31.699 1.00 84.81 105 VAL A CA 1
ATOM 840 C C . VAL A 1 105 ? 15.589 -3.867 -31.132 1.00 84.81 105 VAL A C 1
ATOM 842 O O . VAL A 1 105 ? 14.535 -3.368 -30.742 1.00 84.81 105 VAL A O 1
ATOM 845 N N . GLN A 1 106 ? 16.759 -3.243 -31.025 1.00 78.31 106 GLN A N 1
ATOM 846 C CA . GLN A 1 106 ? 16.850 -1.852 -30.606 1.00 78.31 106 GLN A CA 1
ATOM 847 C C . GLN A 1 106 ? 16.460 -0.964 -31.793 1.00 78.31 106 GLN A C 1
ATOM 849 O O . GLN A 1 106 ? 17.063 -1.100 -32.861 1.00 78.31 106 GLN A O 1
ATOM 854 N N . PRO A 1 107 ? 15.458 -0.079 -31.650 1.00 79.69 107 PRO A N 1
ATOM 855 C CA . PRO A 1 107 ? 15.183 0.906 -32.682 1.00 79.69 107 PRO A CA 1
ATOM 856 C C . PRO A 1 107 ? 16.404 1.817 -32.826 1.00 79.69 107 PRO A C 1
ATOM 858 O O . PRO A 1 107 ? 17.006 2.225 -31.830 1.00 79.69 107 PRO A O 1
ATOM 861 N N . ILE A 1 108 ? 16.776 2.125 -34.066 1.00 79.38 108 ILE A N 1
ATOM 862 C CA . ILE A 1 108 ? 17.864 3.061 -34.338 1.00 79.38 108 ILE A CA 1
ATOM 863 C C . ILE A 1 108 ? 17.385 4.449 -33.917 1.00 79.38 108 ILE A C 1
ATOM 865 O O . ILE A 1 108 ? 16.424 4.984 -34.469 1.00 79.38 108 ILE A O 1
ATOM 869 N N . LEU A 1 109 ? 18.055 5.018 -32.919 1.00 76.56 109 LEU A N 1
ATOM 870 C CA . LEU A 1 109 ? 17.886 6.413 -32.543 1.00 76.56 109 LEU A CA 1
ATOM 871 C C . LEU A 1 109 ? 18.788 7.243 -33.454 1.00 76.56 109 LEU A C 1
ATOM 873 O O . LEU A 1 109 ? 19.974 7.403 -33.188 1.00 76.56 109 LEU A O 1
ATOM 877 N N . ASP A 1 110 ? 18.226 7.730 -34.553 1.00 77.56 110 ASP A N 1
ATOM 878 C CA . ASP A 1 110 ? 18.906 8.604 -35.512 1.00 77.56 110 ASP A CA 1
ATOM 879 C C . ASP A 1 110 ? 18.941 10.054 -34.991 1.00 77.56 110 ASP A C 1
ATOM 881 O O . ASP A 1 110 ? 18.340 10.961 -35.563 1.00 77.56 110 ASP A O 1
ATOM 885 N N . VAL A 1 111 ? 19.559 10.236 -33.821 1.00 79.06 111 VAL A N 1
ATOM 886 C CA . VAL A 1 111 ? 19.817 11.553 -33.226 1.00 79.06 111 VAL A CA 1
ATOM 887 C C . VAL A 1 111 ? 21.064 12.124 -33.884 1.00 79.06 111 VAL A C 1
ATOM 889 O O . VAL A 1 111 ? 22.081 11.435 -33.971 1.00 79.06 111 VAL A O 1
ATOM 892 N N . ASP A 1 112 ? 20.994 13.383 -34.305 1.00 80.81 112 ASP A N 1
ATOM 893 C CA . ASP A 1 112 ? 22.139 14.073 -34.889 1.00 80.81 112 ASP A CA 1
ATOM 894 C C . ASP A 1 112 ? 23.330 14.075 -33.899 1.00 80.81 112 ASP A C 1
ATOM 896 O O . ASP A 1 112 ? 23.162 14.468 -32.735 1.00 80.81 112 ASP A O 1
ATOM 900 N N . PRO A 1 113 ? 24.527 13.617 -34.312 1.00 77.69 113 PRO A N 1
ATOM 901 C CA . PRO A 1 113 ? 25.706 13.590 -33.453 1.00 77.69 113 PRO A CA 1
ATOM 902 C C . PRO A 1 113 ? 26.111 14.971 -32.917 1.00 77.69 113 PRO A C 1
ATOM 904 O O . PRO A 1 113 ? 26.704 15.024 -31.839 1.00 77.69 113 PRO A O 1
ATOM 907 N N . GLU A 1 114 ? 25.772 16.073 -33.595 1.00 77.69 114 GLU A N 1
ATOM 908 C CA . GLU A 1 114 ? 26.032 17.431 -33.090 1.00 77.69 114 GLU A CA 1
ATOM 909 C C . GLU A 1 114 ? 25.184 17.734 -31.844 1.00 77.69 114 GLU A C 1
ATOM 911 O O . GLU A 1 114 ? 25.702 18.218 -30.835 1.00 77.69 114 GLU A O 1
ATOM 916 N N . ILE A 1 115 ? 23.913 17.318 -31.841 1.00 74.50 115 ILE A N 1
ATOM 917 C CA . ILE A 1 115 ? 23.004 17.468 -30.691 1.00 74.50 115 ILE A CA 1
ATOM 918 C C . ILE A 1 115 ? 23.519 16.678 -29.478 1.00 74.50 115 ILE A C 1
ATOM 920 O O . ILE A 1 115 ? 23.444 17.148 -28.337 1.00 74.50 115 ILE A O 1
ATOM 924 N N . LEU A 1 116 ? 24.057 15.476 -29.718 1.00 75.12 116 LEU A N 1
ATOM 925 C CA . LEU A 1 116 ? 24.633 14.624 -28.674 1.00 75.12 116 LEU A CA 1
ATOM 926 C C . LEU A 1 116 ? 25.944 15.193 -28.118 1.00 75.12 116 LEU A C 1
ATOM 928 O O . LEU A 1 116 ? 26.174 15.122 -26.910 1.00 75.12 116 LEU A O 1
ATOM 932 N N . ALA A 1 117 ? 26.794 15.752 -28.981 1.00 77.62 117 ALA A N 1
ATOM 933 C CA . ALA A 1 117 ? 28.084 16.317 -28.595 1.00 77.62 117 ALA A CA 1
ATOM 934 C C . ALA A 1 117 ? 27.938 17.611 -27.778 1.00 77.62 117 ALA A C 1
ATOM 936 O O . ALA A 1 117 ? 28.706 17.837 -26.842 1.00 77.62 117 ALA A O 1
ATOM 937 N N . GLU A 1 118 ? 26.937 18.435 -28.090 1.00 78.31 118 GLU A N 1
ATOM 938 C CA . GLU A 1 118 ? 26.677 19.702 -27.396 1.00 78.31 118 GLU A CA 1
ATOM 939 C C . GLU A 1 118 ? 25.898 19.537 -26.082 1.00 78.31 118 GLU A C 1
ATOM 941 O O . GLU A 1 118 ? 25.758 20.496 -25.322 1.00 78.31 118 GLU A O 1
ATOM 946 N N . ASN A 1 119 ? 25.387 18.331 -25.795 1.00 71.00 119 ASN A N 1
ATOM 947 C CA . ASN A 1 119 ? 24.478 18.060 -24.676 1.00 71.00 119 ASN A CA 1
ATOM 948 C C . ASN A 1 119 ? 23.310 19.070 -24.630 1.00 71.00 119 ASN A C 1
ATOM 950 O O . ASN A 1 119 ? 22.873 19.522 -23.563 1.00 71.00 119 ASN A O 1
ATOM 954 N N . ASN A 1 120 ? 22.833 19.464 -25.814 1.00 80.38 120 ASN A N 1
ATOM 955 C CA . ASN A 1 120 ? 21.835 20.504 -25.971 1.00 80.38 120 ASN A CA 1
ATOM 956 C C . ASN A 1 120 ? 20.448 19.934 -25.657 1.00 80.38 120 ASN A C 1
ATOM 958 O O . ASN A 1 120 ? 19.789 19.302 -26.486 1.00 80.38 120 ASN A O 1
ATOM 962 N N . ARG A 1 121 ? 20.011 20.162 -24.418 1.00 80.81 121 ARG A N 1
ATOM 963 C CA . ARG A 1 121 ? 18.740 19.662 -23.895 1.00 80.81 121 ARG A CA 1
ATOM 964 C C . ARG A 1 121 ? 17.533 20.089 -24.732 1.00 80.81 121 ARG A C 1
ATOM 966 O O . ARG A 1 121 ? 16.629 19.283 -24.915 1.00 80.81 121 ARG A O 1
ATOM 973 N N . GLU A 1 122 ? 17.513 21.317 -25.235 1.00 82.31 122 GLU A N 1
ATOM 974 C CA . GLU A 1 122 ? 16.382 21.839 -26.008 1.00 82.31 122 GLU A CA 1
ATOM 975 C C . GLU A 1 122 ? 16.266 21.131 -27.366 1.00 82.31 122 GLU A C 1
ATOM 977 O O . GLU A 1 122 ? 15.185 20.693 -27.756 1.00 82.31 122 GLU A O 1
ATOM 982 N N . ALA A 1 123 ? 17.398 20.908 -28.038 1.00 78.38 123 ALA A N 1
ATOM 983 C CA . ALA A 1 123 ? 17.445 20.163 -29.294 1.00 78.38 123 ALA A CA 1
ATOM 984 C C . ALA A 1 123 ? 17.068 18.676 -29.117 1.00 78.38 123 ALA A C 1
ATOM 986 O O . ALA A 1 123 ? 16.395 18.098 -29.973 1.00 78.38 123 ALA A O 1
ATOM 987 N N . LEU A 1 124 ? 17.428 18.063 -27.982 1.00 79.88 124 LEU A N 1
ATOM 988 C CA . LEU A 1 124 ? 16.982 16.711 -27.621 1.00 79.88 124 LEU A CA 1
ATOM 989 C C . LEU A 1 124 ? 15.469 16.645 -27.360 1.00 79.88 124 LEU A C 1
ATOM 991 O O . LEU A 1 124 ? 14.807 15.706 -27.806 1.00 79.88 124 LEU A O 1
ATOM 995 N N . GLU A 1 125 ? 14.914 17.632 -26.651 1.00 80.75 125 GLU A N 1
ATOM 996 C CA . GLU A 1 125 ? 13.472 17.734 -26.391 1.00 80.75 125 GLU A CA 1
ATOM 997 C C . GLU A 1 125 ? 12.681 17.934 -27.698 1.00 80.75 125 GLU A C 1
ATOM 999 O O . GLU A 1 125 ? 11.628 17.316 -27.887 1.00 80.75 125 GLU A O 1
ATOM 1004 N N . TYR A 1 126 ? 13.225 18.711 -28.638 1.00 79.38 126 TYR A N 1
ATOM 1005 C CA . TYR A 1 126 ? 12.674 18.885 -29.982 1.00 79.38 126 TYR A CA 1
ATOM 1006 C C . TYR A 1 126 ? 12.690 17.576 -30.786 1.00 79.38 126 TYR A C 1
ATOM 1008 O O . TYR A 1 126 ? 11.635 17.116 -31.230 1.00 79.38 126 TYR A O 1
ATOM 1016 N N . PHE A 1 127 ? 13.845 16.902 -30.871 1.00 78.00 127 PHE A N 1
ATOM 1017 C CA . PHE A 1 127 ? 13.982 15.602 -31.542 1.00 78.00 127 PHE A CA 1
ATOM 1018 C C . PHE A 1 127 ? 12.977 14.563 -31.016 1.00 78.00 127 PHE A C 1
ATOM 1020 O O . PHE A 1 127 ? 12.323 13.863 -31.794 1.00 78.00 127 PHE A O 1
ATOM 1027 N N . ALA A 1 128 ? 12.817 14.488 -29.690 1.00 76.50 128 ALA A N 1
ATOM 1028 C CA . ALA A 1 128 ? 11.915 13.546 -29.030 1.00 76.50 128 ALA A CA 1
ATOM 1029 C C . ALA A 1 128 ? 10.425 13.837 -29.283 1.00 76.50 128 ALA A C 1
ATOM 1031 O O . ALA A 1 128 ? 9.588 12.938 -29.165 1.00 76.50 128 ALA A O 1
ATOM 1032 N N . THR A 1 129 ? 10.080 15.083 -29.611 1.00 77.31 129 THR A N 1
ATOM 1033 C CA . THR A 1 129 ? 8.689 15.507 -29.805 1.00 77.31 129 THR A CA 1
ATOM 1034 C C . THR A 1 129 ? 8.268 15.440 -31.272 1.00 77.31 129 THR A C 1
ATOM 1036 O O . THR A 1 129 ? 7.105 15.149 -31.560 1.00 77.31 129 THR A O 1
ATOM 1039 N N . GLU A 1 130 ? 9.199 15.667 -32.201 1.00 66.50 130 GLU A N 1
ATOM 1040 C CA . GLU A 1 130 ? 8.870 15.896 -33.608 1.00 66.50 130 GLU A CA 1
ATOM 1041 C C . GLU A 1 130 ? 8.879 14.627 -34.476 1.00 66.50 130 GLU A C 1
ATOM 1043 O O . GLU A 1 130 ? 8.068 14.504 -35.397 1.00 66.50 130 GLU A O 1
ATOM 1048 N N . ARG A 1 131 ? 9.686 13.608 -34.142 1.00 56.66 131 ARG A N 1
ATOM 1049 C CA . ARG A 1 131 ? 9.637 12.307 -34.838 1.00 56.66 131 ARG A CA 1
ATOM 1050 C C . ARG A 1 131 ? 8.507 11.415 -34.302 1.00 56.66 131 ARG A C 1
ATOM 1052 O O . ARG A 1 131 ? 8.736 10.361 -33.718 1.00 56.66 131 ARG A O 1
ATOM 1059 N N . ARG A 1 132 ? 7.255 11.832 -34.526 1.00 48.62 132 ARG A N 1
ATOM 1060 C CA . ARG A 1 132 ? 6.039 10.996 -34.389 1.00 48.62 132 ARG A CA 1
ATOM 1061 C C . ARG A 1 132 ? 5.518 10.463 -35.728 1.00 48.62 132 ARG A C 1
ATOM 1063 O O . ARG A 1 132 ? 4.318 10.231 -35.871 1.00 48.62 132 ARG A O 1
ATOM 1070 N N . HIS A 1 133 ? 6.393 10.243 -36.703 1.00 43.97 133 HIS A N 1
ATOM 1071 C CA . HIS A 1 133 ? 6.008 9.599 -37.954 1.00 43.97 133 HIS A CA 1
ATOM 1072 C C . HIS A 1 133 ? 6.819 8.324 -38.180 1.00 43.97 133 HIS A C 1
ATOM 1074 O O . HIS A 1 133 ? 8.028 8.301 -37.967 1.00 43.97 133 HIS A O 1
ATOM 1080 N N . CYS A 1 134 ? 6.046 7.281 -38.480 1.00 38.16 134 CYS A N 1
ATOM 1081 C CA . CYS A 1 134 ? 6.377 5.871 -38.625 1.00 38.16 134 CYS A CA 1
ATOM 1082 C C . CYS A 1 134 ? 7.515 5.581 -39.603 1.00 38.16 134 CYS A C 1
ATOM 1084 O O . CYS A 1 134 ? 7.631 6.325 -40.601 1.00 38.16 134 CYS A O 1
#

Radius of gyration: 23.01 Å; chains: 1; bounding box: 53×34×59 Å

pLDDT: mean 81.11, std 11.11, range [38.16, 94.56]

Foldseek 3Di:
DWWDDDLVPDWIWDDDPQKIWIWDADPPDDGDIDIDIDRCPDPQNDPPHPNVVVVVCCVVPVVVDDIDDDDDDPDPDQPVVRPCVVVVDDDDDDDDDDDPDDPDDDPDPPQDVVCVVVVPPVSVVVSVPPPPDD

Sequence (134 aa):
MLSEGKTTVDTLFTLREGVLTMYSRKTLWVEGWKRIQTSLEDPSMLRGKKGFDRLIYACKNVFNQPMAWLFCDKTTQILSPDPLQQFFPTAFTSTPIVSQNLAVVQPILDVDPEILAENNREALEYFATERRHC

=== Feature glossary ===
The record interleaves many kinds of information about one protein. Here is each kind framed as the question it answers.

Q: Are the domains correctly placed relative to each other?
A: Predicted aligned error is AlphaFold's pairwise confidence. Unlike pLDDT (per-residue), PAE is per-residue-pair and captures whether two parts of the structure are correctly placed relative to each other. Units are ångströ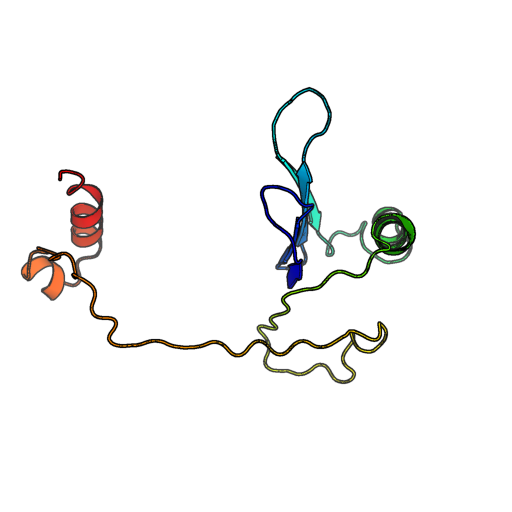ms of expected positional error.

Q: Which residues are in helices, strands, or loops?
A: Eight-state secondary structure (DSSP): H is the canonical α-helix, G the tighter 3₁₀-helix, I the wider π-helix; E/B are β-structure, T and S are turns and bends, and '-' is everything else. DSSP derives these from the pattern of main-chain N–H···O=C hydrogen bonds, not from the sequence.

Q: What if only a Cα trace is available?
A: P-SEA three-state annotation labels each residue as helix, strand, or coil based purely on the geometry of the Cα trace. It serves as a fallback when the full backbone (and thus DSSP) is unavailable.

Q: What are the backbone torsion angles?
A: φ (phi) and ψ (psi) are the two rotatable backbone dihedrals per residue: φ is the C(i-1)–N–Cα–C torsion, ψ is the N–Cα–C–N(i+1) torsion, both in degrees on (−180°, 180°]. α-helical residues cluster near (−60°, −45°); β-strand residues near (−120°, +130°). A Ramachandran plot is simply a scatter of (φ, ψ) for every residue.

Q: What known structures does this most resemble?
A: Structural nearest neighbors (via Foldseek easy-search vs the PDB). Reported per hit: target PDB id, E-value, and alignment TM-score. A TM-score above ~0.5 is the conventional threshold for 'same fold'.

Q: What family and function is it annotated with?
A: Database cross-references. InterPro integrates a dozen domain/family signature databases into unified entries with residue-range hits. GO terms attach function/process/location labels with evidence codes. CATH codes position the fold in a four-level structural taxonomy. Organism is the NCBI-taxonomy species name.

Q: Which residues are buried vs exposed?
A: Solvent accessibility: the surface area of each residue that a 1.4 Å water probe can touch, in Å². When only backbone atoms are present the absolute values are lower than full-atom SASA (side chains contribute most of the area) and are flagged as backbone-only.

Q: What do the diagnostic plots show?
A: Three diagnostic plots accompany the record. The Cα contact map visualizes the tertiary structure as a 2D adjacency matrix (8 Å cutoff, sequence-local contacts suppressed). The Ramachandran plot shows the distribution of backbone (φ, ψ) torsions, with points in the α and β basins reflecting secondary structure content. The PAE plot shows AlphaFold's inter-residue confidence as a color matrix.

Q: What is the amino-acid chain?
A: The amino-acid sequence is the protein's primary structure: the linear order of residues from the N-terminus to the C-terminus, written in one-letter code. Everything else here — the 3D coordinates, the secondary structure, the domain annotations — is ultimately a consequence of this string.

Q: What do the rendered images show?
A: The six renders are orthographic views along the three Cartesian axes in both directions. Representation (cartoon, sticks, or surface) and color scheme (sequence-rainbow or by-chain) vary across proteins so the training set covers all the common visualization conventions.

Q: Where is each backbone atom in 3D?
A: The mmCIF table is the protein's shape written out atom by atom. For each backbone N, Cα, C, and carbonyl O, it records an (x, y, z) coordinate triple in Å plus the residue type, chain letter, and residue number.

Q: How mobile is each atom in the crystal?
A: For experimental (PDB) structures, the B-factor (temperature factor) quantifies the positional spread of each atom in the crystal — a combination of thermal vibration and static disorder — in units of Å². High B-factors mark flexible loops or poorly resolved regions; low B-factors mark the rigid, well-ordered core.

Q: How big and how compact is the whole molecule?
A: Three whole-structure scalars: the radius of gyration (RMS distance of Cα from centroid, in Å), the count of Cα–Cα contacts (pairs closer than 8 Å and separated by more than four residues in sequence — i.e. tertiary, not local, contacts), and the bounding-box dimensions. Together they distinguish compact globular folds from extended fibres or disordered chains.

Q: What does the local fold look like, residue by residue?
A: A 3Di character summarizes, for each residue, the relative orientation of the Cα frame of its nearest spatial neighbor. Because it encodes fold topology rather than chemistry, 3Di alignments detect remote structural similarity that sequence alignment misses.

Q: How confident is the AlphaFold model at each residue?
A: For AlphaFold models, the B-factor field carries pLDDT — the model's own estimate of local accuracy on a 0–100 scale. Regions with pLDDT<50 should be treated as essentially unmodeled; they often correspond to intrinsically disordered segments.